Protein AF-A0A068WCK7-F1 (afdb_monomer_lite)

Foldseek 3Di:
DDDDDDDDDDDDDDDPPDPPDDPDPPPPPDPDDDQPPVNDPPPDPDPDDPVVPPPPPPPDDDPVVVVVVVVVVVVVVVVVVVVVVVVVVVVVVVVVVVVVVVVVVVVVVVVVVPDDDDPDPVVVVPDDPVVNVVDDDD

pLDDT: mean 79.54, std 18.98, range [32.78, 98.38]

InterPro domains:
  IPR026570 Coiled-coil domain-containing protein 86 [PTHR13557] (30-138)

Structure (mmCIF, N/CA/C/O backbone):
data_AF-A0A068WCK7-F1
#
_entry.id   AF-A0A068WCK7-F1
#
loop_
_atom_site.group_PDB
_atom_site.id
_atom_site.type_symbol
_atom_site.label_atom_id
_atom_site.label_alt_id
_atom_site.label_comp_id
_atom_site.label_asym_id
_atom_site.label_entity_id
_atom_site.label_seq_id
_atom_site.pdbx_PDB_ins_code
_atom_site.Cartn_x
_atom_site.Cartn_y
_atom_site.Cartn_z
_atom_site.occupancy
_atom_site.B_iso_or_equiv
_atom_site.auth_seq_id
_atom_site.auth_comp_id
_atom_site.auth_asym_id
_atom_site.auth_atom_id
_atom_site.pdbx_PDB_model_num
ATOM 1 N N . MET A 1 1 ? -4.087 57.251 -85.315 1.00 40.59 1 MET A N 1
ATOM 2 C CA . MET A 1 1 ? -3.166 57.309 -86.468 1.00 40.59 1 MET A CA 1
ATOM 3 C C . MET A 1 1 ? -3.094 55.928 -87.089 1.00 40.59 1 MET A C 1
ATOM 5 O O . MET A 1 1 ? -2.733 54.980 -86.407 1.00 40.59 1 MET A O 1
ATOM 9 N N . VAL A 1 2 ? -3.536 55.824 -88.339 1.00 37.53 2 VAL A N 1
ATOM 10 C CA . VAL A 1 2 ? -3.431 54.628 -89.180 1.00 37.53 2 VAL A CA 1
ATOM 11 C C . VAL A 1 2 ? -2.019 54.589 -89.755 1.00 37.53 2 VAL A C 1
ATOM 13 O O . VAL A 1 2 ? -1.592 55.590 -90.322 1.00 37.53 2 VAL A O 1
ATOM 16 N N . VAL A 1 3 ? -1.330 53.448 -89.674 1.00 37.06 3 VAL A N 1
ATOM 17 C CA . VAL A 1 3 ? -0.336 53.080 -90.691 1.00 37.06 3 VAL A CA 1
ATOM 18 C C . VAL A 1 3 ? -0.537 51.617 -91.064 1.00 37.06 3 VAL A C 1
ATOM 20 O O . VAL A 1 3 ? -0.542 50.721 -90.223 1.00 37.06 3 VAL A O 1
ATOM 23 N N . CYS A 1 4 ? -0.758 51.438 -92.361 1.00 32.78 4 CYS A N 1
ATOM 24 C CA . CYS A 1 4 ? -0.994 50.203 -93.081 1.00 32.78 4 CYS A CA 1
ATOM 25 C C . CYS A 1 4 ? 0.143 49.178 -92.990 1.00 32.78 4 CYS A C 1
ATOM 27 O O . CYS A 1 4 ? 1.320 49.502 -93.102 1.00 32.78 4 CYS A O 1
ATOM 29 N N . ALA A 1 5 ? -0.293 47.921 -92.908 1.00 42.34 5 ALA A N 1
ATOM 30 C CA . ALA A 1 5 ? 0.092 46.756 -93.705 1.00 42.34 5 ALA A CA 1
ATOM 31 C C . ALA A 1 5 ? 1.411 46.768 -94.508 1.00 42.34 5 ALA A C 1
ATOM 33 O O . ALA A 1 5 ? 1.607 47.569 -95.421 1.00 42.34 5 ALA A O 1
ATOM 34 N N . ARG A 1 6 ? 2.158 45.661 -94.376 1.00 35.75 6 ARG A N 1
ATOM 35 C CA . ARG A 1 6 ? 2.725 44.988 -95.549 1.00 35.75 6 ARG A CA 1
ATOM 36 C C . ARG A 1 6 ? 2.594 43.474 -95.431 1.00 35.75 6 ARG A C 1
ATOM 38 O O . ARG A 1 6 ? 3.235 42.824 -94.615 1.00 35.75 6 ARG A O 1
ATOM 45 N N . VAL A 1 7 ? 1.731 42.941 -96.287 1.00 46.72 7 VAL A N 1
ATOM 46 C CA . VAL A 1 7 ? 1.686 41.536 -96.674 1.00 46.72 7 VAL A CA 1
ATOM 47 C C . VAL A 1 7 ? 2.938 41.240 -97.495 1.00 46.72 7 VAL A C 1
ATOM 49 O O .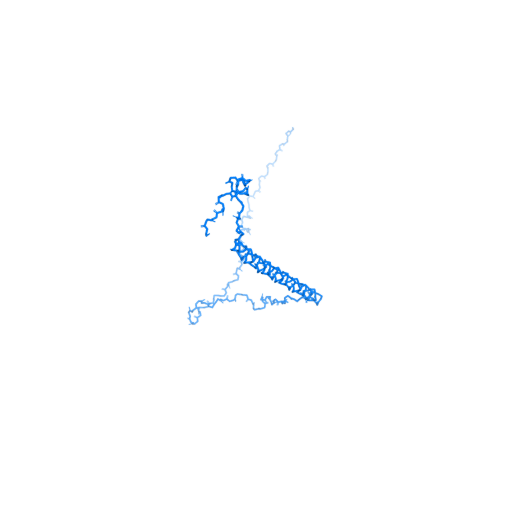 VAL A 1 7 ? 3.155 41.885 -98.518 1.00 46.72 7 VAL A O 1
ATOM 52 N N . SER A 1 8 ? 3.696 40.224 -97.095 1.00 40.00 8 SER A N 1
ATOM 53 C CA . SER A 1 8 ? 4.565 39.473 -98.001 1.00 40.00 8 SER A CA 1
ATOM 54 C C . SER A 1 8 ? 4.221 37.999 -97.855 1.00 40.00 8 SER A C 1
ATOM 56 O O . SER A 1 8 ? 4.624 37.326 -96.910 1.00 40.00 8 SER A O 1
ATOM 58 N N . ARG A 1 9 ? 3.404 37.520 -98.797 1.00 51.47 9 ARG A N 1
ATOM 59 C CA . ARG A 1 9 ? 3.233 36.097 -99.086 1.00 51.47 9 ARG A CA 1
ATOM 60 C C . ARG A 1 9 ? 4.554 35.593 -99.662 1.00 51.47 9 ARG A C 1
ATOM 62 O O . ARG A 1 9 ? 5.068 36.198 -100.598 1.00 51.47 9 ARG A O 1
ATOM 69 N N . GLY A 1 10 ? 5.074 34.496 -99.130 1.00 39.97 10 GLY A N 1
ATOM 70 C CA . GLY A 1 10 ? 6.318 33.916 -99.620 1.00 39.97 10 GLY A CA 1
ATOM 71 C C . GLY A 1 10 ? 6.541 32.502 -99.113 1.00 39.97 10 GLY A C 1
ATOM 72 O O . GLY A 1 10 ? 7.236 32.311 -98.129 1.00 39.97 10 GLY A O 1
ATOM 73 N N . LEU A 1 11 ? 5.973 31.553 -99.860 1.00 45.06 11 LEU A N 1
ATOM 74 C CA . LEU A 1 11 ? 6.477 30.194 -100.081 1.00 45.06 11 LEU A CA 1
ATOM 75 C C . LEU A 1 11 ? 6.329 29.176 -98.935 1.00 45.06 11 LEU A C 1
ATOM 77 O O . LEU A 1 11 ? 7.196 28.964 -98.094 1.00 45.06 11 LEU A O 1
ATOM 81 N N . LEU A 1 12 ? 5.219 28.439 -99.037 1.00 50.28 12 LEU A N 1
ATOM 82 C CA . LEU A 1 12 ? 5.148 27.005 -98.761 1.00 50.28 12 LEU A CA 1
ATOM 83 C C . LEU A 1 12 ? 6.405 26.297 -99.289 1.00 50.28 12 LEU A C 1
ATOM 85 O O . LEU A 1 12 ? 6.701 26.366 -100.480 1.00 50.28 12 LEU A O 1
ATOM 89 N N . GLY A 1 13 ? 7.108 25.579 -98.419 1.00 42.66 13 GLY A N 1
ATOM 90 C CA . GLY A 1 13 ? 8.237 24.760 -98.835 1.00 42.66 13 GLY A CA 1
ATOM 91 C C . GLY A 1 13 ? 8.859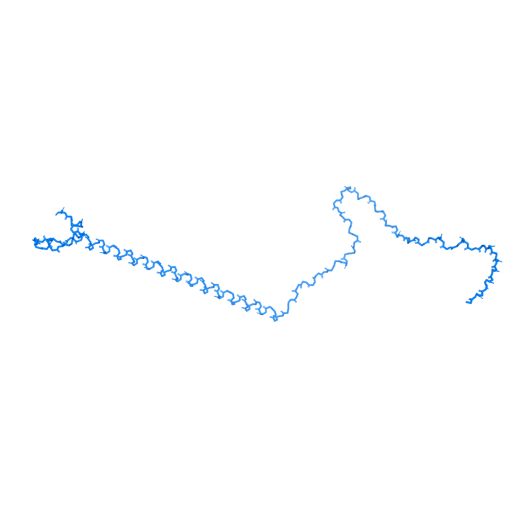 23.999 -97.677 1.00 42.66 13 GLY A C 1
ATOM 92 O O . GLY A 1 13 ? 9.746 24.507 -97.008 1.00 42.66 13 GLY A O 1
ATOM 93 N N . PHE A 1 14 ? 8.401 22.761 -97.485 1.00 45.41 14 PHE A N 1
ATOM 94 C CA . PHE A 1 14 ? 9.198 21.666 -96.927 1.00 45.41 14 PHE A CA 1
ATOM 95 C C . PHE A 1 14 ? 9.870 21.905 -95.566 1.00 45.41 14 PHE A C 1
ATOM 97 O O . PHE A 1 14 ? 11.071 22.140 -95.501 1.00 45.41 14 PHE A O 1
ATOM 104 N N . ARG A 1 15 ? 9.130 21.717 -94.462 1.00 44.56 15 ARG A N 1
ATOM 105 C CA . ARG A 1 15 ? 9.704 21.206 -93.190 1.00 44.56 15 ARG A CA 1
ATOM 106 C C . ARG A 1 15 ? 8.658 20.734 -92.169 1.00 44.56 15 ARG A C 1
ATOM 108 O O . ARG A 1 15 ? 8.854 20.844 -90.968 1.00 44.56 15 ARG A O 1
ATOM 115 N N . VAL A 1 16 ? 7.550 20.158 -92.645 1.00 49.03 16 VAL A N 1
ATOM 116 C CA . VAL A 1 16 ? 6.500 19.557 -91.787 1.00 49.03 16 VAL A CA 1
ATOM 117 C C . VAL A 1 16 ? 6.765 18.064 -91.504 1.00 49.03 16 VAL A C 1
ATOM 119 O O . VAL A 1 16 ? 5.947 17.376 -90.912 1.00 49.03 16 VAL A O 1
ATOM 122 N N . ILE A 1 17 ? 7.936 17.530 -91.864 1.00 50.59 17 ILE A N 1
ATOM 123 C CA . ILE A 1 17 ? 8.265 16.112 -91.654 1.00 50.59 17 ILE A CA 1
ATOM 124 C C . ILE A 1 17 ? 9.678 16.000 -91.075 1.00 50.59 17 ILE A C 1
ATOM 126 O O . ILE A 1 17 ? 10.607 15.672 -91.800 1.00 50.59 17 ILE A O 1
ATOM 130 N N . SER A 1 18 ? 9.879 16.313 -89.789 1.00 45.19 18 SER A N 1
ATOM 131 C CA . SER A 1 18 ? 11.051 15.763 -89.069 1.00 45.19 18 SER A CA 1
ATOM 132 C C . SER A 1 18 ? 11.018 15.822 -87.536 1.00 45.19 18 SER A C 1
ATOM 134 O O . SER A 1 18 ? 11.986 15.382 -86.926 1.00 45.19 18 SER A O 1
ATOM 136 N N . LEU A 1 19 ? 9.981 16.360 -86.882 1.00 47.31 19 LEU A N 1
ATOM 137 C CA . LEU A 1 19 ? 9.998 16.541 -85.415 1.00 47.31 19 LEU A CA 1
ATOM 138 C C . LEU A 1 19 ? 8.799 15.932 -84.677 1.00 47.31 19 LEU A C 1
ATOM 140 O O . LEU A 1 19 ? 8.518 16.285 -83.538 1.00 47.31 19 LEU A O 1
ATOM 144 N N . ILE A 1 20 ? 8.122 14.967 -85.300 1.00 55.91 20 ILE A N 1
ATOM 145 C CA . ILE A 1 20 ? 7.184 14.075 -84.609 1.00 55.91 20 ILE A CA 1
ATOM 146 C C . ILE A 1 20 ? 7.593 12.641 -84.928 1.00 55.91 20 ILE A C 1
ATOM 148 O O . ILE A 1 20 ? 6.917 11.954 -85.681 1.00 55.91 20 ILE A O 1
ATOM 152 N N . MET A 1 21 ? 8.732 12.192 -84.399 1.00 46.16 21 MET A N 1
ATOM 153 C CA . MET A 1 21 ? 9.005 10.764 -84.250 1.00 46.16 21 MET A CA 1
ATOM 154 C C . MET A 1 21 ? 9.806 10.520 -82.969 1.00 46.16 21 MET A C 1
ATOM 156 O O . MET A 1 21 ? 11.002 10.768 -82.909 1.00 46.16 21 MET A O 1
ATOM 160 N N . ASN A 1 22 ? 9.100 9.962 -81.986 1.00 59.28 22 ASN A N 1
ATOM 161 C CA . ASN A 1 22 ? 9.562 8.855 -81.153 1.00 59.28 22 ASN A CA 1
ATOM 162 C C . ASN A 1 22 ? 10.830 9.052 -80.311 1.00 59.28 22 ASN A C 1
ATOM 164 O O . ASN A 1 22 ? 11.887 8.524 -80.640 1.00 59.28 22 ASN A O 1
ATOM 168 N N . GLU A 1 23 ? 10.658 9.578 -79.100 1.00 55.03 23 GLU A N 1
ATOM 169 C CA . GLU A 1 23 ? 11.425 9.084 -77.951 1.00 55.03 23 GLU A CA 1
ATOM 170 C C . GLU A 1 23 ? 10.546 8.123 -77.145 1.00 55.03 23 GLU A C 1
ATOM 172 O O . GLU A 1 23 ? 9.973 8.451 -76.109 1.00 55.03 23 GLU A O 1
ATOM 177 N N . PHE A 1 24 ? 10.414 6.898 -77.657 1.00 57.84 24 PHE A N 1
ATOM 178 C CA . PHE A 1 24 ? 10.012 5.769 -76.826 1.00 57.84 24 PHE A CA 1
ATOM 179 C C . PHE A 1 24 ? 11.209 5.412 -75.933 1.00 57.84 24 PHE A C 1
ATOM 181 O O . PHE A 1 24 ? 12.245 5.009 -76.470 1.00 57.84 24 PHE A O 1
ATOM 188 N N . PRO A 1 25 ? 11.119 5.497 -74.590 1.00 57.16 25 PRO A N 1
ATOM 189 C CA . PRO A 1 25 ? 12.141 4.893 -73.757 1.00 57.16 25 PRO A CA 1
ATOM 190 C C . PRO A 1 25 ? 12.079 3.390 -74.016 1.00 57.16 25 PRO A C 1
ATOM 192 O O . PRO A 1 25 ? 11.061 2.747 -73.756 1.00 57.16 25 PRO A O 1
ATOM 195 N N . MET A 1 26 ? 13.158 2.819 -74.550 1.00 54.47 26 MET A N 1
ATOM 196 C CA . MET A 1 26 ? 13.303 1.373 -74.645 1.00 54.47 26 MET A CA 1
ATOM 197 C C . MET A 1 26 ? 13.253 0.805 -73.225 1.00 54.47 26 MET A C 1
ATOM 199 O O . MET A 1 26 ? 14.256 0.761 -72.510 1.00 54.47 26 MET A O 1
ATOM 203 N N . THR A 1 27 ? 12.068 0.390 -72.777 1.00 60.53 27 THR A N 1
ATOM 204 C CA . THR A 1 27 ? 11.922 -0.334 -71.522 1.00 60.53 27 THR A CA 1
ATOM 205 C C . THR A 1 27 ? 12.716 -1.616 -71.677 1.00 60.53 27 THR A C 1
ATOM 207 O O . THR A 1 27 ? 12.368 -2.473 -72.490 1.00 60.53 27 THR A O 1
ATOM 210 N N . LYS A 1 28 ? 13.813 -1.727 -70.927 1.00 61.22 28 LYS A N 1
ATOM 211 C CA . LYS A 1 28 ? 14.654 -2.920 -70.877 1.00 61.22 28 LYS A CA 1
ATOM 212 C C . LYS A 1 28 ? 13.742 -4.130 -70.669 1.00 61.22 28 LYS A C 1
ATOM 214 O O . LYS A 1 28 ? 13.110 -4.238 -69.619 1.00 61.22 28 LYS A O 1
ATOM 219 N N . THR A 1 29 ? 13.635 -4.999 -71.674 1.00 62.75 29 THR A N 1
ATOM 220 C CA . THR A 1 29 ? 12.782 -6.191 -71.635 1.00 62.75 29 THR A CA 1
ATOM 221 C C . THR A 1 29 ? 13.116 -6.984 -70.379 1.00 62.75 29 THR A C 1
ATOM 223 O O . THR A 1 29 ? 14.231 -7.495 -70.236 1.00 62.75 29 THR A O 1
ATOM 226 N N . ALA A 1 30 ? 12.182 -7.041 -69.427 1.00 64.88 30 ALA A N 1
ATOM 227 C CA . ALA A 1 30 ? 12.346 -7.859 -68.238 1.00 64.88 30 ALA A CA 1
ATOM 228 C C . ALA A 1 30 ? 12.530 -9.304 -68.706 1.00 64.88 30 ALA A C 1
ATOM 230 O O . ALA A 1 30 ? 11.654 -9.842 -69.377 1.00 64.88 30 ALA A O 1
ATOM 231 N N . ALA A 1 31 ? 13.679 -9.910 -68.397 1.00 70.31 31 ALA A N 1
ATOM 232 C CA . ALA A 1 31 ? 13.964 -11.285 -68.786 1.00 70.31 31 ALA A CA 1
ATOM 233 C C . ALA A 1 31 ? 12.799 -12.193 -68.353 1.00 70.31 31 ALA A C 1
ATOM 235 O O . ALA A 1 31 ? 12.539 -12.343 -67.153 1.00 70.31 31 ALA A O 1
ATOM 236 N N . ILE A 1 32 ? 12.077 -12.751 -69.329 1.00 70.06 32 ILE A N 1
ATOM 237 C CA . ILE A 1 32 ? 10.937 -13.638 -69.098 1.00 70.06 32 ILE A CA 1
ATOM 238 C C . ILE A 1 32 ? 11.501 -14.911 -68.472 1.00 70.06 32 ILE A C 1
ATOM 240 O O . ILE A 1 32 ? 12.187 -15.697 -69.121 1.00 70.06 32 ILE A O 1
ATOM 244 N N . ARG A 1 33 ? 11.274 -15.088 -67.171 1.00 67.81 33 ARG A N 1
ATOM 245 C CA . ARG A 1 33 ? 11.685 -16.303 -66.465 1.00 67.81 33 ARG A CA 1
ATOM 246 C C . ARG A 1 33 ? 10.703 -17.424 -66.797 1.00 67.81 33 ARG A C 1
ATOM 248 O O . ARG A 1 33 ? 9.494 -17.207 -66.781 1.00 67.81 33 ARG A O 1
ATOM 255 N N . GLY A 1 34 ? 11.224 -18.619 -67.066 1.00 74.00 34 GLY A N 1
ATOM 256 C CA . GLY A 1 34 ? 10.404 -19.814 -67.264 1.00 74.00 34 GLY A CA 1
ATOM 257 C C . GLY A 1 34 ? 9.633 -20.218 -66.003 1.00 74.00 34 GLY A C 1
ATOM 258 O O . GLY A 1 34 ? 9.953 -19.797 -64.886 1.00 74.00 34 GLY A O 1
ATOM 259 N N . LYS A 1 35 ? 8.614 -21.067 -66.179 1.00 72.38 35 LYS A N 1
ATOM 260 C CA . LYS A 1 35 ? 7.870 -21.663 -65.061 1.00 72.38 35 LYS A CA 1
ATOM 261 C C . LYS A 1 35 ? 8.833 -22.496 -64.192 1.00 72.38 35 LYS A C 1
ATOM 263 O O . LYS A 1 35 ? 9.665 -23.219 -64.741 1.00 72.38 35 LYS A O 1
ATOM 268 N N . PRO A 1 36 ? 8.750 -22.427 -62.850 1.00 75.25 36 PRO A N 1
ATOM 269 C CA . PRO A 1 36 ? 9.572 -23.269 -61.989 1.00 75.25 36 PRO A CA 1
ATOM 270 C C . PRO A 1 36 ? 9.248 -24.746 -62.236 1.00 75.25 36 PRO A C 1
ATOM 272 O O . PRO A 1 36 ? 8.081 -25.102 -62.389 1.00 75.25 36 PRO A O 1
ATOM 275 N N . LYS A 1 37 ? 10.270 -25.612 -62.211 1.00 70.06 37 LYS A N 1
ATOM 276 C CA . LYS A 1 37 ? 10.149 -27.058 -62.492 1.00 70.06 37 LYS A CA 1
ATOM 277 C C . LYS A 1 37 ? 9.061 -27.759 -61.664 1.00 70.06 37 LYS A C 1
ATOM 279 O O . LYS A 1 37 ? 8.451 -28.705 -62.136 1.00 70.06 37 LYS A O 1
ATOM 284 N N . SER A 1 38 ? 8.805 -27.285 -60.443 1.00 72.62 38 SER A N 1
ATOM 285 C CA . SER A 1 38 ? 7.793 -27.836 -59.533 1.00 72.62 38 SER A CA 1
ATOM 286 C C . SER A 1 38 ? 6.389 -27.236 -59.686 1.00 72.62 38 SER A C 1
ATOM 288 O O . SER A 1 38 ? 5.500 -27.600 -58.923 1.00 72.62 38 SER A O 1
ATOM 290 N N . GLY A 1 39 ? 6.187 -26.261 -60.581 1.00 71.69 39 GLY A N 1
ATOM 291 C CA . GLY A 1 39 ? 4.899 -25.590 -60.819 1.00 71.69 39 GLY A CA 1
ATOM 292 C C . GLY A 1 39 ? 4.342 -24.769 -59.645 1.00 71.69 39 GLY A C 1
ATOM 293 O O . GLY A 1 39 ? 3.331 -24.088 -59.795 1.00 71.69 39 GLY A O 1
ATOM 294 N N . ARG A 1 40 ? 4.980 -24.795 -58.467 1.00 69.69 40 ARG A N 1
ATOM 295 C CA . ARG A 1 40 ? 4.432 -24.210 -57.238 1.00 69.69 40 ARG A CA 1
ATOM 296 C C . ARG A 1 40 ? 4.744 -22.710 -57.146 1.00 69.69 40 ARG A C 1
ATOM 298 O O . ARG A 1 40 ? 5.898 -22.319 -56.982 1.00 69.69 40 ARG A O 1
ATOM 305 N N . VAL A 1 41 ? 3.696 -21.886 -57.181 1.00 68.06 41 VAL A N 1
ATOM 306 C CA . VAL A 1 41 ? 3.737 -20.406 -57.279 1.00 68.06 41 VAL A CA 1
ATOM 307 C C . VAL A 1 41 ? 4.261 -19.700 -56.013 1.00 68.06 41 VAL A C 1
ATOM 309 O O . VAL A 1 41 ? 4.709 -18.561 -56.072 1.00 68.06 41 VAL A O 1
ATOM 312 N N . TRP A 1 42 ? 4.265 -20.375 -54.861 1.00 68.88 42 TRP A N 1
ATOM 313 C CA . TRP A 1 42 ? 4.565 -19.780 -53.546 1.00 68.88 42 TRP A CA 1
ATOM 314 C C . TRP A 1 42 ? 5.994 -19.241 -53.332 1.00 68.88 42 TRP A C 1
ATOM 316 O O . TRP A 1 42 ? 6.226 -18.506 -52.375 1.00 68.88 42 TRP A O 1
ATOM 326 N N . LYS A 1 43 ? 6.968 -19.568 -54.192 1.00 67.94 43 LYS A N 1
ATOM 327 C CA . LYS A 1 43 ? 8.309 -18.963 -54.122 1.00 67.94 43 LYS A CA 1
ATOM 328 C C . LYS A 1 43 ? 8.304 -17.660 -54.917 1.00 67.94 43 LYS A C 1
ATOM 330 O O . LYS A 1 43 ? 8.528 -17.665 -56.126 1.00 67.94 43 LYS A O 1
ATOM 335 N N . THR A 1 44 ? 8.040 -16.540 -54.247 1.00 72.69 44 THR A N 1
ATOM 336 C CA . THR A 1 44 ? 8.066 -15.225 -54.894 1.00 72.69 44 THR A CA 1
ATOM 337 C C . THR A 1 44 ? 9.475 -14.904 -55.387 1.00 72.69 44 THR A C 1
ATOM 339 O O . THR A 1 44 ? 10.475 -15.062 -54.682 1.00 72.69 44 THR A O 1
ATOM 342 N N . VAL A 1 45 ? 9.578 -14.465 -56.643 1.00 76.50 45 VAL A N 1
ATOM 343 C CA . VAL A 1 45 ? 10.861 -14.047 -57.205 1.00 76.50 45 VAL A CA 1
ATOM 344 C C . VAL A 1 45 ? 11.293 -12.762 -56.516 1.00 76.50 45 VAL A C 1
ATOM 346 O O . VAL A 1 45 ? 10.702 -11.697 -56.704 1.00 76.50 45 VAL A O 1
ATOM 349 N N . ARG A 1 46 ? 12.371 -12.853 -55.743 1.00 75.88 46 ARG A N 1
ATOM 350 C CA . ARG A 1 46 ? 13.005 -11.691 -55.140 1.00 75.88 46 ARG A CA 1
ATOM 351 C C . ARG A 1 46 ? 13.621 -10.817 -56.241 1.00 75.88 46 ARG A C 1
ATOM 353 O O . ARG A 1 46 ? 14.649 -11.165 -56.814 1.00 75.88 46 ARG A O 1
ATOM 360 N N . LYS A 1 47 ? 12.973 -9.689 -56.546 1.00 80.38 47 LYS A N 1
ATOM 361 C CA . LYS A 1 47 ? 13.419 -8.723 -57.572 1.00 80.38 47 LYS A CA 1
ATOM 362 C C . LYS A 1 47 ? 14.610 -7.872 -57.119 1.00 80.38 47 LYS A C 1
ATOM 364 O O . LYS A 1 47 ? 15.369 -7.385 -57.947 1.00 80.38 47 LYS A O 1
ATOM 369 N N . GLN A 1 48 ? 14.769 -7.705 -55.807 1.00 83.12 48 GLN A N 1
ATOM 370 C CA . GLN A 1 48 ? 15.808 -6.875 -55.204 1.00 83.12 48 GLN A CA 1
ATOM 371 C C . GLN A 1 48 ? 17.023 -7.705 -54.773 1.00 83.12 48 GLN A C 1
ATOM 373 O O . GLN A 1 48 ? 16.882 -8.835 -54.293 1.00 83.12 48 GLN A O 1
ATOM 378 N N . ARG A 1 49 ? 18.226 -7.130 -54.893 1.00 84.88 49 ARG A N 1
ATOM 379 C CA . ARG A 1 49 ? 19.475 -7.776 -54.450 1.00 84.88 49 ARG A CA 1
ATOM 380 C C . ARG A 1 49 ? 19.426 -8.082 -52.946 1.00 84.88 49 ARG A C 1
ATOM 382 O O . ARG A 1 49 ? 18.744 -7.409 -52.181 1.00 84.88 49 ARG A O 1
ATOM 389 N N . TYR A 1 50 ? 20.132 -9.114 -52.490 1.00 79.56 50 TYR A N 1
ATOM 390 C CA . TYR A 1 50 ? 20.200 -9.422 -51.053 1.00 79.56 50 TYR A CA 1
ATOM 391 C C . TYR A 1 50 ? 20.857 -8.283 -50.249 1.00 79.56 50 TYR A C 1
ATOM 393 O O . TYR A 1 50 ? 20.445 -7.991 -49.133 1.00 79.56 50 TYR A O 1
ATOM 401 N N . SER A 1 51 ? 21.795 -7.557 -50.863 1.00 77.69 51 SER A N 1
ATOM 402 C CA . SER A 1 51 ? 22.429 -6.362 -50.294 1.00 77.69 51 SER A CA 1
ATOM 403 C C . SER A 1 51 ? 21.496 -5.159 -50.119 1.00 77.69 51 SER A C 1
ATOM 405 O O . SER A 1 51 ? 21.833 -4.248 -49.374 1.00 77.69 51 SER A O 1
ATOM 407 N N . SER A 1 52 ? 20.324 -5.141 -50.766 1.00 81.06 52 SER A N 1
ATOM 408 C CA . SER A 1 52 ? 19.336 -4.074 -50.564 1.00 81.06 52 SER A CA 1
ATOM 409 C C . SER A 1 52 ? 18.547 -4.243 -49.262 1.00 81.06 52 SER A C 1
ATOM 411 O O . SER A 1 52 ? 17.780 -3.357 -48.896 1.00 81.06 52 SER A O 1
ATOM 413 N N . ILE A 1 53 ? 18.682 -5.386 -48.576 1.00 82.38 53 ILE A N 1
ATOM 414 C CA . ILE A 1 53 ? 18.184 -5.522 -47.208 1.00 82.38 53 ILE A CA 1
ATOM 415 C C . ILE A 1 53 ? 19.124 -4.701 -46.347 1.00 82.38 53 ILE A C 1
ATOM 417 O O . ILE A 1 53 ? 20.241 -5.128 -46.048 1.00 82.38 53 ILE A O 1
ATOM 421 N N . ARG A 1 54 ? 18.670 -3.515 -45.950 1.00 76.00 54 ARG A N 1
ATOM 422 C CA . ARG A 1 54 ? 19.328 -2.767 -44.890 1.00 76.00 54 ARG A CA 1
ATOM 423 C C . ARG A 1 54 ? 19.320 -3.653 -43.648 1.00 76.00 54 ARG A C 1
ATOM 425 O O . ARG A 1 54 ? 18.264 -3.918 -43.082 1.00 76.00 54 ARG A O 1
ATOM 432 N N . LYS A 1 55 ? 20.492 -4.160 -43.267 1.00 76.88 55 LYS A N 1
ATOM 433 C CA . LYS A 1 55 ? 20.673 -4.824 -41.977 1.00 76.88 55 LYS A CA 1
ATOM 434 C C . LYS A 1 55 ? 20.491 -3.734 -40.934 1.00 76.88 55 LYS A C 1
ATOM 436 O O . LYS A 1 55 ? 21.264 -2.777 -40.928 1.00 76.88 55 LYS A O 1
ATOM 441 N N . ASP A 1 56 ? 19.438 -3.831 -40.135 1.00 76.44 56 ASP A N 1
ATOM 442 C CA . ASP A 1 56 ? 19.261 -2.892 -39.041 1.00 76.44 56 ASP A CA 1
ATOM 443 C C . ASP A 1 56 ? 20.443 -3.062 -38.083 1.00 76.44 56 ASP A C 1
ATOM 445 O O . ASP A 1 56 ? 20.711 -4.156 -37.576 1.00 76.44 56 ASP A O 1
ATOM 449 N N . THR A 1 57 ? 21.208 -1.994 -37.884 1.00 68.62 57 THR A N 1
ATOM 450 C CA . THR A 1 57 ? 22.178 -1.934 -36.798 1.00 68.62 57 THR A CA 1
ATOM 451 C C . THR A 1 57 ? 21.343 -1.729 -35.544 1.00 68.62 57 THR A C 1
ATOM 453 O O . THR A 1 57 ? 21.103 -0.585 -35.168 1.00 68.62 57 THR A O 1
ATOM 456 N N . GLY A 1 58 ? 20.814 -2.826 -34.984 1.00 75.31 58 GLY A N 1
ATOM 457 C CA . GLY A 1 58 ? 19.783 -2.793 -33.942 1.00 75.31 58 GLY A CA 1
ATOM 458 C C . GLY A 1 58 ? 20.074 -1.762 -32.853 1.00 75.31 58 GLY A C 1
ATOM 459 O O . GLY A 1 58 ? 21.240 -1.501 -32.576 1.00 75.31 58 GLY A O 1
ATOM 460 N N . LEU A 1 59 ? 19.031 -1.164 -32.265 1.00 76.56 59 LEU A N 1
ATOM 461 C CA . LEU A 1 59 ? 19.106 0.052 -31.441 1.00 76.56 59 LEU A CA 1
ATOM 462 C C . LEU A 1 59 ? 20.271 0.044 -30.428 1.00 76.56 59 LEU A C 1
ATOM 464 O O . LEU A 1 59 ? 20.141 -0.407 -29.287 1.00 76.56 59 LEU A O 1
ATOM 468 N N . ARG A 1 60 ? 21.428 0.580 -30.836 1.00 78.25 60 ARG A N 1
ATOM 469 C CA . ARG A 1 60 ? 22.611 0.697 -29.979 1.00 78.25 60 ARG A CA 1
ATOM 470 C C . ARG A 1 60 ? 22.399 1.893 -29.063 1.00 78.25 60 ARG A C 1
ATOM 472 O O . ARG A 1 60 ? 22.638 3.032 -29.450 1.00 78.25 60 ARG A O 1
ATOM 479 N N . THR A 1 61 ? 21.925 1.645 -27.847 1.00 85.75 61 THR A N 1
ATOM 480 C CA . THR A 1 61 ? 21.864 2.691 -26.823 1.00 85.75 61 THR A CA 1
ATOM 481 C C . THR A 1 61 ? 23.253 2.959 -26.247 1.00 85.75 61 THR A C 1
ATOM 483 O O . THR A 1 61 ? 24.061 2.038 -26.074 1.00 85.75 61 THR A O 1
ATOM 486 N N . THR A 1 62 ? 23.533 4.228 -25.942 1.00 91.88 62 THR A N 1
ATOM 487 C CA . THR A 1 62 ? 24.742 4.634 -25.216 1.00 91.88 62 THR A CA 1
ATOM 488 C C . THR A 1 62 ? 24.722 4.074 -23.793 1.00 91.88 62 THR A C 1
ATOM 490 O O . THR A 1 62 ? 23.661 3.748 -23.254 1.00 91.88 62 THR A O 1
ATOM 493 N N . TRP A 1 63 ? 25.898 3.935 -23.177 1.00 93.81 63 TRP A N 1
ATOM 494 C CA . TRP A 1 63 ? 26.022 3.431 -21.805 1.00 93.81 63 TRP A CA 1
ATOM 495 C C . TRP A 1 63 ? 25.209 4.262 -20.804 1.00 93.81 63 TRP A C 1
ATOM 497 O O . TRP A 1 63 ? 24.461 3.704 -20.008 1.00 93.81 63 TRP A O 1
ATOM 507 N N . GLU A 1 64 ? 25.266 5.586 -20.922 1.00 94.94 64 GLU A N 1
ATOM 508 C CA . GLU A 1 64 ? 24.501 6.530 -20.099 1.00 94.94 64 GLU A CA 1
ATOM 509 C C . GLU A 1 64 ? 22.997 6.240 -20.136 1.00 94.94 64 GLU A C 1
ATOM 511 O O . GLU A 1 64 ? 22.362 6.101 -19.094 1.00 94.94 64 GLU A O 1
ATOM 516 N N . LYS A 1 65 ? 22.429 6.021 -21.332 1.00 94.75 65 LYS A N 1
ATOM 517 C CA . LYS A 1 65 ? 21.012 5.655 -21.482 1.00 94.75 65 LYS A CA 1
ATOM 518 C C . LYS A 1 65 ? 20.681 4.335 -20.785 1.00 94.75 65 LYS A C 1
ATOM 520 O O . LYS A 1 65 ? 19.592 4.188 -20.240 1.00 94.75 65 LYS A O 1
ATOM 525 N N . LYS A 1 66 ? 21.602 3.366 -20.780 1.00 94.94 66 LYS A N 1
ATOM 526 C CA . LYS A 1 66 ? 21.408 2.096 -20.060 1.00 94.94 66 LYS A CA 1
ATOM 527 C C . LYS A 1 66 ? 21.422 2.300 -18.546 1.00 94.94 66 LYS A C 1
ATOM 529 O O . LYS A 1 66 ? 20.639 1.648 -17.859 1.00 94.94 66 LYS A O 1
ATOM 534 N N . MET A 1 67 ? 22.277 3.188 -18.042 1.00 97.50 67 MET A N 1
ATOM 535 C CA . MET A 1 67 ? 22.348 3.514 -16.616 1.00 97.50 67 MET A CA 1
ATOM 536 C C . MET A 1 67 ? 21.087 4.236 -16.142 1.00 97.50 67 MET A C 1
ATOM 538 O O . MET A 1 67 ? 20.476 3.782 -15.177 1.00 97.50 67 MET A O 1
ATOM 542 N N . LEU A 1 68 ? 20.613 5.235 -16.892 1.00 97.31 68 LEU A N 1
ATOM 543 C CA . LEU A 1 68 ? 19.351 5.927 -16.604 1.00 97.31 68 LEU A CA 1
ATOM 544 C C . LEU A 1 68 ? 18.168 4.950 -16.550 1.00 97.31 68 LEU A C 1
ATOM 546 O O . LEU A 1 68 ? 17.434 4.909 -15.567 1.00 97.31 68 LEU A O 1
ATOM 550 N N . LEU A 1 69 ? 18.036 4.062 -17.541 1.00 96.56 69 LEU A N 1
ATOM 551 C CA . LEU A 1 69 ? 16.978 3.042 -17.546 1.00 96.56 69 LEU A CA 1
ATOM 552 C C . LEU A 1 69 ? 17.069 2.071 -16.358 1.00 96.56 69 LEU A C 1
ATOM 554 O O . LEU A 1 69 ? 16.050 1.540 -15.902 1.00 96.56 69 LEU A O 1
ATOM 558 N N . LYS A 1 70 ? 18.282 1.801 -15.865 1.00 97.25 70 LYS A N 1
ATOM 559 C CA . LYS A 1 70 ? 18.513 0.949 -14.694 1.00 97.25 70 LYS A CA 1
ATOM 560 C C . LYS A 1 70 ? 18.072 1.650 -13.412 1.00 97.25 70 LYS A C 1
ATOM 562 O O . LYS A 1 70 ? 17.424 1.019 -12.578 1.00 97.25 70 LYS A O 1
ATOM 567 N N . GLU A 1 71 ? 18.389 2.932 -13.278 1.00 98.00 71 GLU A N 1
ATOM 568 C CA . GLU A 1 71 ? 17.972 3.771 -12.154 1.00 98.00 71 GLU A CA 1
ATOM 569 C C . GLU A 1 71 ? 16.456 3.957 -12.128 1.00 98.00 71 GLU A C 1
ATOM 571 O O . GLU A 1 71 ? 15.833 3.667 -11.107 1.00 98.00 71 GLU A O 1
ATOM 576 N N . GLU A 1 72 ? 15.839 4.292 -13.262 1.00 97.75 72 GLU A N 1
ATOM 577 C CA . GLU A 1 72 ? 14.380 4.370 -13.389 1.00 97.75 72 GLU A CA 1
ATOM 578 C C . GLU A 1 72 ? 13.706 3.049 -13.015 1.00 97.75 72 GLU A C 1
ATOM 580 O O . GLU A 1 72 ? 12.695 3.022 -12.315 1.00 97.75 72 GLU A O 1
ATOM 585 N N . ARG A 1 73 ? 14.259 1.917 -13.472 1.00 97.94 73 ARG A N 1
ATOM 586 C CA . ARG A 1 73 ? 13.739 0.597 -13.103 1.00 97.94 73 ARG A CA 1
ATOM 587 C C . ARG A 1 73 ? 13.828 0.382 -11.596 1.00 97.94 73 ARG A C 1
ATOM 589 O O . ARG A 1 73 ? 12.859 -0.094 -11.013 1.00 97.94 73 ARG A O 1
ATOM 596 N N . LYS A 1 74 ? 14.954 0.735 -10.972 1.00 98.38 74 LYS A N 1
ATOM 597 C CA . LYS A 1 74 ? 15.140 0.614 -9.522 1.00 98.38 74 LYS A CA 1
ATOM 598 C C . LYS A 1 74 ? 14.116 1.462 -8.765 1.00 98.38 74 LYS A C 1
ATOM 600 O O . LYS A 1 74 ? 13.476 0.940 -7.859 1.00 98.38 74 LYS A O 1
ATOM 605 N N . GLN A 1 75 ? 13.922 2.718 -9.167 1.00 98.00 75 GLN A N 1
ATOM 606 C CA . GLN A 1 75 ? 12.929 3.614 -8.567 1.00 98.00 75 GLN A CA 1
ATOM 607 C C . GLN A 1 75 ? 11.510 3.049 -8.703 1.00 98.00 75 GLN A C 1
ATOM 609 O O . GLN A 1 75 ? 10.821 2.894 -7.699 1.00 98.00 75 GLN A O 1
ATOM 614 N N . ARG A 1 76 ? 11.114 2.604 -9.905 1.00 98.00 76 ARG A N 1
ATOM 615 C CA . ARG A 1 76 ? 9.798 1.976 -10.127 1.00 98.00 76 ARG A CA 1
ATOM 616 C C . ARG A 1 76 ? 9.563 0.757 -9.233 1.00 98.00 76 ARG A C 1
ATOM 618 O O . ARG A 1 76 ? 8.472 0.609 -8.690 1.00 98.00 76 ARG A O 1
ATOM 625 N N . CYS A 1 77 ? 10.567 -0.105 -9.066 1.00 98.25 77 CYS A N 1
ATOM 626 C CA . CYS A 1 77 ? 10.456 -1.273 -8.190 1.00 98.25 77 CYS A CA 1
ATOM 627 C C . CYS A 1 77 ? 10.295 -0.882 -6.713 1.00 98.25 77 CYS A C 1
ATOM 629 O O . CYS A 1 77 ? 9.501 -1.504 -6.008 1.00 98.25 77 CYS A O 1
ATOM 631 N N . LEU A 1 78 ? 11.015 0.144 -6.247 1.00 98.31 78 LEU A N 1
ATOM 632 C CA . LEU A 1 78 ? 10.876 0.658 -4.881 1.00 98.31 78 LEU A CA 1
ATOM 633 C C . LEU A 1 78 ? 9.481 1.250 -4.650 1.00 98.31 78 LEU A C 1
ATOM 635 O O . LEU A 1 78 ? 8.835 0.935 -3.653 1.00 98.31 78 LEU A O 1
ATOM 639 N N . ASP A 1 79 ? 8.976 2.034 -5.600 1.00 98.06 79 ASP A N 1
ATOM 640 C CA . ASP A 1 79 ? 7.634 2.613 -5.519 1.00 98.06 79 ASP A CA 1
ATOM 641 C C . ASP A 1 79 ? 6.546 1.537 -5.476 1.00 98.06 79 ASP A C 1
ATOM 643 O O . ASP A 1 79 ? 5.576 1.640 -4.719 1.00 98.06 79 ASP A O 1
ATOM 647 N N . GLU A 1 80 ? 6.691 0.483 -6.280 1.00 98.12 80 GLU A N 1
ATOM 648 C CA . GLU A 1 80 ? 5.767 -0.645 -6.277 1.00 98.12 80 GLU A CA 1
ATOM 649 C C . GLU A 1 80 ? 5.793 -1.402 -4.942 1.00 98.12 80 GLU A C 1
ATOM 651 O O . GLU A 1 80 ? 4.727 -1.708 -4.393 1.00 98.12 80 GLU A O 1
ATOM 656 N N . ALA A 1 81 ? 6.984 -1.646 -4.385 1.00 98.12 81 ALA A N 1
ATOM 657 C CA . ALA A 1 81 ? 7.147 -2.268 -3.073 1.00 98.12 81 ALA A CA 1
ATOM 658 C C . ALA A 1 81 ? 6.476 -1.431 -1.972 1.00 98.12 81 ALA A C 1
ATOM 660 O O . ALA A 1 81 ? 5.614 -1.945 -1.254 1.00 98.12 81 ALA A O 1
ATOM 661 N N . ASN A 1 82 ? 6.748 -0.124 -1.930 1.00 98.06 82 ASN A N 1
ATOM 662 C CA . ASN A 1 82 ? 6.146 0.807 -0.971 1.00 98.06 82 ASN A CA 1
ATOM 663 C C . ASN A 1 82 ? 4.611 0.819 -1.073 1.00 98.06 82 ASN A C 1
ATOM 665 O O . ASN A 1 82 ? 3.901 0.753 -0.066 1.00 98.06 82 ASN A O 1
ATOM 669 N N . ARG A 1 83 ? 4.059 0.840 -2.295 1.00 98.06 83 ARG A N 1
ATOM 670 C CA . ARG A 1 83 ? 2.601 0.766 -2.513 1.00 98.06 83 ARG A CA 1
ATOM 671 C C . ARG A 1 83 ? 2.016 -0.559 -2.032 1.00 98.06 83 ARG A C 1
ATOM 673 O O . ARG A 1 83 ? 0.912 -0.578 -1.481 1.00 98.06 83 ARG A O 1
ATOM 680 N N . ARG A 1 84 ? 2.717 -1.673 -2.250 1.00 98.19 84 ARG A N 1
ATOM 681 C CA . ARG A 1 84 ? 2.286 -3.000 -1.793 1.00 98.19 84 ARG A CA 1
ATOM 682 C C . ARG A 1 84 ? 2.270 -3.079 -0.269 1.00 98.19 84 ARG A C 1
ATOM 684 O O . ARG A 1 84 ? 1.290 -3.572 0.291 1.00 98.19 84 ARG A O 1
ATOM 691 N N . GLU A 1 85 ? 3.299 -2.556 0.386 1.00 98.25 85 GLU A N 1
ATOM 692 C CA . GLU A 1 85 ? 3.386 -2.480 1.845 1.00 98.25 85 GLU A CA 1
ATOM 693 C C . GLU A 1 85 ? 2.280 -1.604 2.433 1.00 98.25 85 GLU A C 1
ATOM 695 O O . GLU A 1 85 ? 1.542 -2.064 3.304 1.00 98.25 85 GLU A O 1
ATOM 700 N N . ALA A 1 86 ? 2.061 -0.404 1.888 1.00 98.19 86 ALA A N 1
ATOM 701 C CA . ALA A 1 86 ? 0.988 0.487 2.328 1.00 98.19 86 ALA A CA 1
ATOM 702 C C . ALA A 1 86 ? -0.395 -0.187 2.247 1.00 98.19 86 ALA A C 1
ATOM 704 O O . ALA A 1 86 ? -1.182 -0.141 3.198 1.00 98.19 86 ALA A O 1
ATOM 705 N N . ARG A 1 87 ? -0.682 -0.896 1.144 1.00 98.38 87 ARG A N 1
ATOM 706 C CA . ARG A 1 87 ? -1.922 -1.679 0.983 1.00 98.38 87 ARG A CA 1
ATOM 707 C C . ARG A 1 87 ? -2.031 -2.803 2.016 1.00 98.38 87 ARG A C 1
ATOM 709 O O . ARG A 1 87 ? -3.113 -3.032 2.561 1.00 98.38 87 ARG A O 1
ATOM 716 N N . ALA A 1 88 ? -0.934 -3.506 2.293 1.00 98.19 88 ALA A N 1
ATOM 717 C CA . ALA A 1 88 ? -0.906 -4.576 3.285 1.00 98.19 88 ALA A CA 1
ATOM 718 C C . ALA A 1 88 ? -1.144 -4.039 4.706 1.00 98.19 88 ALA A C 1
ATOM 720 O O . ALA A 1 88 ? -1.960 -4.605 5.438 1.00 98.19 88 ALA A O 1
ATOM 721 N N . CYS A 1 89 ? -0.506 -2.926 5.072 1.00 98.31 89 CYS A N 1
ATOM 722 C CA . CYS A 1 89 ? -0.702 -2.242 6.350 1.00 98.31 89 CYS A CA 1
ATOM 723 C C . CYS A 1 89 ? -2.151 -1.771 6.522 1.00 98.31 89 CYS A C 1
ATOM 725 O O . CYS A 1 89 ? -2.774 -2.083 7.536 1.00 98.31 89 CYS A O 1
ATOM 727 N N . ALA A 1 90 ? -2.739 -1.136 5.503 1.00 98.25 90 ALA A N 1
ATOM 728 C CA . ALA A 1 90 ? -4.141 -0.716 5.533 1.00 98.25 90 ALA A CA 1
ATOM 729 C C . ALA A 1 90 ? -5.106 -1.905 5.710 1.00 98.25 90 ALA A C 1
ATOM 731 O O . ALA A 1 90 ? -6.051 -1.845 6.502 1.00 98.25 90 ALA A O 1
ATOM 732 N N . LYS A 1 91 ? -4.852 -3.027 5.022 1.00 98.25 91 LYS A N 1
ATOM 733 C CA . LYS A 1 91 ? -5.656 -4.252 5.162 1.00 98.25 91 LYS A CA 1
ATOM 734 C C . LYS A 1 91 ? -5.550 -4.847 6.569 1.00 98.25 91 LYS A C 1
ATOM 736 O O . LYS A 1 91 ? -6.572 -5.243 7.130 1.00 98.25 91 LYS A O 1
ATOM 741 N N . LYS A 1 92 ? -4.343 -4.895 7.144 1.00 98.12 92 LYS A N 1
ATOM 742 C CA . LYS A 1 92 ? -4.112 -5.355 8.524 1.00 98.12 92 LYS A CA 1
ATOM 743 C C . LYS A 1 92 ? -4.831 -4.457 9.533 1.00 98.12 92 LYS A C 1
ATOM 745 O O . LYS A 1 92 ? -5.579 -4.972 10.357 1.00 98.12 92 LYS A O 1
ATOM 750 N N . ALA A 1 93 ? -4.699 -3.136 9.410 1.00 98.19 93 ALA A N 1
ATOM 751 C CA . ALA A 1 93 ? -5.376 -2.176 10.282 1.00 98.19 93 ALA A CA 1
ATOM 752 C C . ALA A 1 93 ? -6.906 -2.332 10.235 1.00 98.19 93 ALA A C 1
ATOM 754 O O . ALA A 1 93 ? -7.559 -2.415 11.274 1.00 98.19 93 ALA A O 1
ATOM 755 N N . ARG A 1 94 ? -7.487 -2.477 9.035 1.00 98.25 94 ARG A N 1
ATOM 756 C CA . ARG A 1 94 ? -8.929 -2.729 8.874 1.00 98.25 94 ARG A CA 1
ATOM 757 C C . ARG A 1 94 ? -9.370 -4.036 9.535 1.00 98.25 94 ARG A C 1
ATOM 759 O O . ARG A 1 94 ? -10.456 -4.087 10.117 1.00 98.25 94 ARG A O 1
ATOM 766 N N . ARG A 1 95 ? -8.556 -5.090 9.432 1.00 98.12 95 ARG A N 1
ATOM 767 C CA . ARG A 1 95 ? -8.832 -6.385 10.064 1.00 98.12 95 ARG A CA 1
ATOM 768 C C . ARG A 1 95 ? -8.866 -6.253 11.585 1.00 98.12 95 ARG A C 1
ATOM 770 O O . ARG A 1 95 ? -9.884 -6.601 12.175 1.00 98.12 95 ARG A O 1
ATOM 777 N N . LEU A 1 96 ? -7.830 -5.653 12.170 1.00 98.19 96 LEU A N 1
ATOM 778 C CA . LEU A 1 96 ? -7.737 -5.411 13.612 1.00 98.19 96 LEU A CA 1
ATOM 779 C C . LEU A 1 96 ? -8.914 -4.569 14.120 1.00 98.19 96 LEU A C 1
ATOM 781 O O . LEU A 1 96 ? -9.585 -4.963 15.067 1.00 98.19 96 LEU A O 1
ATOM 785 N N . ALA A 1 97 ? -9.254 -3.477 13.428 1.00 98.25 97 ALA A N 1
ATOM 786 C CA . ALA A 1 97 ? -10.402 -2.641 13.788 1.00 98.25 97 ALA A CA 1
ATOM 787 C C . ALA A 1 97 ? -11.738 -3.407 13.725 1.00 98.25 97 ALA A C 1
ATOM 789 O O . ALA A 1 97 ? -12.653 -3.171 14.517 1.00 98.25 97 ALA A O 1
ATOM 790 N N . THR A 1 98 ? -11.870 -4.342 12.780 1.00 98.06 98 THR A N 1
ATOM 791 C CA . THR A 1 98 ? -13.065 -5.187 12.661 1.00 98.06 98 THR A CA 1
ATOM 792 C C . THR A 1 98 ? -13.135 -6.208 13.794 1.00 98.06 98 THR A C 1
ATOM 794 O O . THR A 1 98 ? -14.205 -6.406 14.366 1.00 98.06 98 THR A O 1
ATOM 797 N N . GLU A 1 99 ? -12.016 -6.848 14.128 1.00 98.12 99 GLU A N 1
ATOM 798 C CA . GLU A 1 99 ? -11.907 -7.806 15.235 1.00 98.12 99 GLU A CA 1
ATOM 799 C C . GLU A 1 99 ? -12.186 -7.129 16.582 1.00 98.12 99 GLU A C 1
ATOM 801 O O . GLU A 1 99 ? -12.976 -7.636 17.377 1.00 98.12 99 GLU A O 1
ATOM 806 N N . GLU A 1 100 ? -11.659 -5.926 16.796 1.00 97.81 100 GLU A N 1
ATOM 807 C CA . GLU A 1 100 ? -11.930 -5.122 17.986 1.00 97.81 100 GLU A CA 1
ATOM 808 C C . GLU A 1 100 ? -13.412 -4.723 18.083 1.00 97.81 100 GLU A C 1
ATOM 810 O O . GLU A 1 100 ? -14.036 -4.876 19.134 1.00 97.81 100 GLU A O 1
ATOM 815 N N . ARG A 1 101 ? -14.026 -4.284 16.973 1.00 97.69 101 ARG A N 1
ATOM 816 C CA . ARG A 1 101 ? -15.465 -3.977 16.931 1.00 97.69 101 ARG A CA 1
ATOM 817 C C . ARG A 1 101 ? -16.317 -5.209 17.239 1.00 97.69 101 ARG A C 1
ATOM 819 O O . ARG A 1 101 ? -17.314 -5.088 17.948 1.00 97.69 101 ARG A O 1
ATOM 826 N N . LYS A 1 102 ? -15.937 -6.382 16.721 1.00 97.88 102 LYS A N 1
ATOM 827 C CA . LYS A 1 102 ? -16.600 -7.656 17.039 1.00 97.88 102 LYS A CA 1
ATOM 828 C C . LYS A 1 102 ? -16.462 -7.987 18.523 1.00 97.88 102 LYS A C 1
ATOM 830 O O . LYS A 1 102 ? -17.464 -8.304 19.150 1.00 97.88 102 LYS A O 1
ATOM 835 N N . ARG A 1 103 ? -15.267 -7.834 19.103 1.00 97.19 103 ARG A N 1
ATOM 836 C CA . ARG A 1 103 ? -15.033 -8.039 20.540 1.00 97.19 103 ARG A CA 1
ATOM 837 C C . ARG A 1 103 ? -15.908 -7.117 21.391 1.00 97.19 103 ARG A C 1
ATOM 839 O O . ARG A 1 103 ? -16.571 -7.599 22.301 1.00 97.19 103 ARG A O 1
ATOM 846 N N . ARG A 1 104 ? -15.973 -5.823 21.055 1.00 97.12 104 ARG A N 1
ATOM 847 C CA . ARG A 1 104 ? -16.847 -4.854 21.738 1.00 97.12 104 ARG A CA 1
ATOM 848 C C . ARG A 1 104 ? -18.325 -5.212 21.618 1.00 97.12 104 ARG A C 1
ATOM 850 O O . ARG A 1 104 ? -19.062 -5.060 22.583 1.00 97.12 104 ARG A O 1
ATOM 857 N N . ARG A 1 105 ? -18.761 -5.704 20.454 1.00 96.94 105 ARG A N 1
ATOM 858 C CA . ARG A 1 105 ? -20.136 -6.178 20.264 1.00 96.94 105 ARG A CA 1
ATOM 859 C C . ARG A 1 105 ? -20.445 -7.367 21.175 1.00 96.94 105 ARG A C 1
ATOM 861 O O . ARG A 1 105 ? -21.421 -7.289 21.903 1.00 96.94 105 ARG A O 1
ATOM 868 N N . LEU A 1 106 ? -19.592 -8.392 21.186 1.00 96.06 106 LEU A N 1
ATOM 869 C CA . LEU A 1 106 ? -19.765 -9.573 22.040 1.00 96.06 106 LEU A CA 1
ATOM 870 C C . LEU A 1 106 ? -19.778 -9.206 23.530 1.00 96.06 106 LEU A C 1
ATOM 872 O O . LEU A 1 106 ? -20.557 -9.749 24.304 1.00 96.06 106 LEU A O 1
ATOM 876 N N . GLU A 1 107 ? -18.929 -8.268 23.950 1.00 95.19 107 GLU A N 1
ATOM 877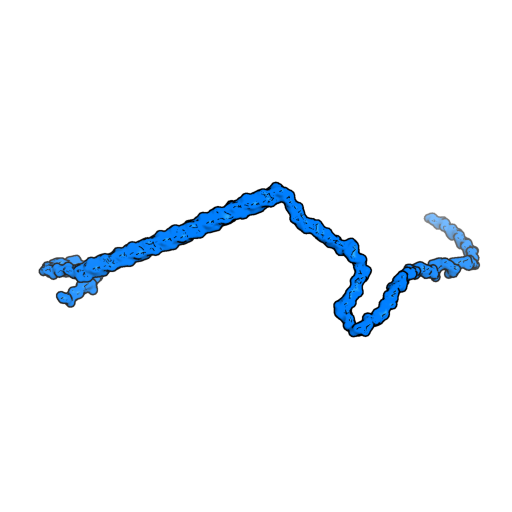 C CA . GLU A 1 107 ? -18.930 -7.782 25.330 1.00 95.19 107 GLU A CA 1
ATOM 878 C C . GLU A 1 107 ? -20.203 -6.992 25.663 1.00 95.19 107 GLU A C 1
ATOM 880 O O . GLU A 1 107 ? -20.764 -7.160 26.743 1.00 95.19 107 GLU A O 1
ATOM 885 N N . ASN A 1 108 ? -20.695 -6.171 24.734 1.00 93.44 108 ASN A N 1
ATOM 886 C CA . ASN A 1 108 ? -21.963 -5.465 24.898 1.00 93.44 108 ASN A CA 1
ATOM 887 C C . ASN A 1 108 ? -23.154 -6.427 24.932 1.00 93.44 108 ASN A C 1
ATOM 889 O O . ASN A 1 108 ? -24.063 -6.198 25.717 1.00 93.44 108 ASN A O 1
ATOM 893 N N . GLU A 1 109 ? -23.142 -7.495 24.134 1.00 91.69 109 GLU A N 1
ATOM 894 C CA . GLU A 1 109 ? -24.155 -8.556 24.163 1.00 91.69 109 GLU A CA 1
ATOM 895 C C . GLU A 1 109 ? -24.161 -9.255 25.528 1.00 91.69 109 GLU A C 1
ATOM 897 O O . GLU A 1 109 ? -25.206 -9.309 26.166 1.00 91.69 109 GLU A O 1
ATOM 902 N N . ARG A 1 110 ? -22.989 -9.653 26.048 1.00 92.06 110 ARG A N 1
ATOM 903 C CA . ARG A 1 110 ? -22.859 -10.214 27.409 1.00 92.06 110 ARG A CA 1
ATOM 904 C C . ARG A 1 110 ? -23.350 -9.252 28.493 1.00 92.06 110 ARG A C 1
ATOM 906 O O . ARG A 1 110 ? -24.005 -9.662 29.443 1.00 92.06 110 ARG A O 1
ATOM 913 N N . ARG A 1 111 ? -23.031 -7.958 28.381 1.00 88.38 111 ARG A N 1
ATOM 914 C CA . ARG A 1 111 ? -23.509 -6.937 29.331 1.00 88.38 111 ARG A CA 1
ATOM 915 C C . ARG A 1 111 ? -25.009 -6.679 29.209 1.00 88.38 111 ARG A C 1
ATOM 917 O O . ARG A 1 111 ? -25.627 -6.370 30.218 1.00 88.38 111 ARG A O 1
ATOM 924 N N . ALA A 1 112 ? -25.571 -6.769 28.006 1.00 86.06 112 ALA A N 1
ATOM 925 C CA . ALA A 1 112 ? -26.999 -6.602 27.756 1.00 86.06 112 ALA A CA 1
ATOM 926 C C . ALA A 1 112 ? -27.811 -7.810 28.238 1.00 86.06 112 ALA A C 1
ATOM 928 O O . ALA A 1 112 ? -28.938 -7.638 28.692 1.00 86.06 112 ALA A O 1
ATOM 929 N N . GLU A 1 113 ? -27.232 -9.010 28.168 1.00 83.56 113 GLU A N 1
ATOM 930 C CA . GLU A 1 113 ? -27.807 -10.227 28.742 1.00 83.56 113 GLU A CA 1
ATOM 931 C C . GLU A 1 113 ? -27.927 -10.129 30.270 1.00 83.56 113 GLU A C 1
ATOM 933 O O . GLU A 1 113 ? -28.919 -10.576 30.843 1.00 83.56 113 GLU A O 1
ATOM 938 N N . THR A 1 114 ? -26.973 -9.468 30.935 1.00 82.44 114 THR A N 1
ATOM 939 C CA . THR A 1 114 ? -27.070 -9.160 32.367 1.00 82.44 114 THR A CA 1
ATOM 940 C C . THR A 1 114 ? -28.204 -8.165 32.636 1.00 82.44 114 THR A C 1
ATOM 942 O O . THR A 1 114 ? -28.041 -6.946 32.557 1.00 82.44 114 THR A O 1
ATOM 945 N N . VAL A 1 115 ? -29.374 -8.686 33.006 1.00 81.69 115 VAL A N 1
ATOM 946 C CA . VAL A 1 115 ? -30.542 -7.876 33.369 1.00 81.69 115 VAL A CA 1
ATOM 947 C C . VAL A 1 115 ? -30.372 -7.282 34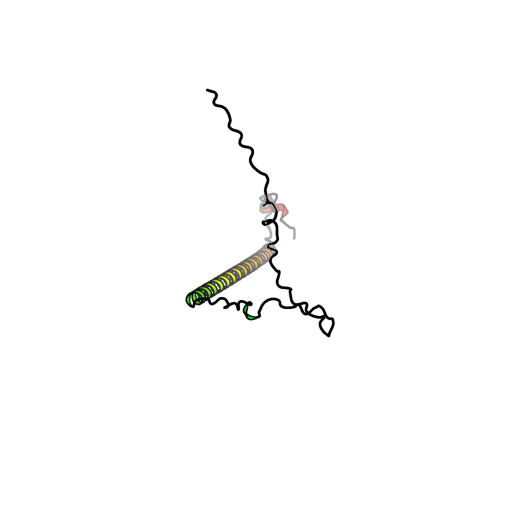.768 1.00 81.69 115 VAL A C 1
ATOM 949 O O . VAL A 1 115 ? -30.056 -7.981 35.730 1.00 81.69 115 VAL A O 1
ATOM 952 N N . VAL A 1 116 ? -30.655 -5.984 34.909 1.00 79.38 116 VAL A N 1
ATOM 953 C CA . VAL A 1 116 ? -30.775 -5.337 36.223 1.00 79.38 116 VAL A CA 1
ATOM 954 C C . VAL A 1 116 ? -32.213 -5.495 36.730 1.00 79.38 116 VAL A C 1
ATOM 956 O O . VAL A 1 116 ? -33.126 -4.910 36.140 1.00 79.38 116 VAL A O 1
ATOM 959 N N . PRO A 1 117 ? -32.452 -6.222 37.837 1.00 83.62 117 PRO A N 1
ATOM 960 C CA . PRO A 1 117 ? -33.795 -6.372 38.382 1.00 83.62 117 PRO A CA 1
ATOM 961 C C . PRO A 1 117 ? -34.309 -5.040 38.949 1.00 83.62 117 PRO A C 1
ATOM 963 O O . PRO A 1 117 ? -33.692 -4.424 39.827 1.00 83.62 117 PRO A O 1
ATOM 966 N N . ILE A 1 118 ? -35.475 -4.589 38.478 1.00 84.75 118 ILE A N 1
ATOM 967 C CA . ILE A 1 118 ? -36.121 -3.363 38.964 1.00 84.75 118 ILE A CA 1
ATOM 968 C C . ILE A 1 118 ? -36.983 -3.705 40.180 1.00 84.75 118 ILE A C 1
ATOM 970 O O . ILE A 1 118 ? -38.140 -4.087 40.054 1.00 84.75 118 ILE A O 1
ATOM 974 N N . LYS A 1 119 ? -36.418 -3.535 41.378 1.00 85.88 119 LYS A N 1
ATOM 975 C CA . LYS A 1 119 ? -37.108 -3.849 42.644 1.00 85.88 119 LYS A CA 1
ATOM 976 C C . LYS A 1 119 ? -38.111 -2.778 43.096 1.00 85.88 119 LYS A C 1
ATOM 978 O O . LYS A 1 119 ? -39.041 -3.076 43.830 1.00 85.88 119 LYS A O 1
ATOM 983 N N . ASN A 1 120 ? -37.918 -1.518 42.695 1.00 91.50 120 ASN A N 1
ATOM 984 C CA . ASN A 1 120 ? -38.729 -0.391 43.172 1.00 91.50 120 ASN A CA 1
ATOM 985 C C . ASN A 1 120 ? -39.708 0.107 42.097 1.00 91.50 120 ASN A C 1
ATOM 987 O O . ASN A 1 120 ? -39.290 0.603 41.048 1.00 91.50 120 ASN A O 1
ATOM 991 N N . MET A 1 121 ? -41.004 0.083 42.418 1.00 87.38 121 MET A N 1
ATOM 992 C CA . MET A 1 121 ? -42.097 0.521 41.543 1.00 87.38 121 MET A CA 1
ATOM 993 C C . MET A 1 121 ? -42.061 2.007 41.163 1.00 87.38 121 MET A C 1
ATOM 995 O O . MET A 1 121 ? -42.507 2.376 40.076 1.00 87.38 121 MET A O 1
ATOM 999 N N . MET A 1 122 ? -41.485 2.875 41.997 1.00 91.81 122 MET A N 1
ATOM 1000 C CA . MET A 1 122 ? -41.337 4.299 41.678 1.00 91.81 122 MET A CA 1
ATOM 1001 C C . MET A 1 122 ? -40.374 4.537 40.515 1.00 91.81 122 MET A C 1
ATOM 1003 O O . MET A 1 122 ? -40.499 5.544 39.821 1.00 91.81 122 MET A O 1
ATOM 1007 N N . LYS A 1 123 ? -39.440 3.609 40.258 1.00 87.00 123 LYS A N 1
ATOM 1008 C CA . LYS A 1 123 ? -38.555 3.703 39.091 1.00 87.00 123 LYS A CA 1
ATOM 1009 C C . LYS A 1 123 ? -39.336 3.511 37.792 1.00 87.00 123 LYS A C 1
ATOM 1011 O O . LYS A 1 123 ? -39.135 4.295 36.876 1.00 87.00 123 LYS A O 1
ATOM 1016 N N . LEU A 1 124 ? -40.284 2.572 37.739 1.00 88.44 124 LEU A N 1
ATOM 1017 C CA . LEU A 1 124 ? -41.131 2.345 36.557 1.00 88.44 124 LEU A CA 1
ATOM 1018 C C . LEU A 1 124 ? -41.981 3.571 36.207 1.00 88.44 124 LEU A C 1
ATOM 1020 O O . LEU A 1 124 ? -42.073 3.946 35.043 1.00 88.44 124 LEU A O 1
ATOM 1024 N N . LYS A 1 125 ? -42.543 4.242 37.218 1.00 90.19 125 LYS A N 1
ATOM 1025 C CA . LYS A 1 125 ? -43.382 5.436 37.021 1.00 90.19 125 LYS A CA 1
ATOM 1026 C C . LYS A 1 125 ? -42.604 6.663 36.524 1.00 90.19 125 LYS A C 1
ATOM 1028 O O . LYS A 1 125 ? -43.202 7.549 35.928 1.00 90.19 125 LYS A O 1
ATOM 1033 N N . LYS A 1 126 ? -41.288 6.720 36.762 1.00 91.56 126 LYS A N 1
ATOM 1034 C CA . LYS A 1 126 ? -40.413 7.827 36.330 1.00 91.56 126 LYS A CA 1
ATOM 1035 C C . LYS A 1 126 ? -39.845 7.649 34.918 1.00 91.56 126 LYS A C 1
ATOM 1037 O O . LYS A 1 126 ? -39.298 8.601 34.366 1.00 91.56 126 LYS A O 1
ATOM 1042 N N . LEU A 1 127 ? -39.921 6.446 34.347 1.00 91.81 127 LEU A N 1
ATOM 1043 C CA . LEU A 1 127 ? -39.338 6.158 33.038 1.00 91.81 127 LEU A CA 1
ATOM 1044 C C . LEU A 1 127 ? -40.153 6.775 31.899 1.00 91.81 127 LEU A C 1
ATOM 1046 O O . LEU A 1 127 ? -41.378 6.886 31.958 1.00 91.81 127 LEU A O 1
ATOM 1050 N N . LYS A 1 128 ? -39.460 7.131 30.813 1.00 94.44 128 LYS A N 1
ATOM 1051 C CA . LYS A 1 128 ? -40.107 7.600 29.583 1.00 94.44 128 LYS A CA 1
ATOM 1052 C C . LYS A 1 128 ? -40.835 6.448 28.889 1.00 94.44 128 LYS A C 1
ATOM 1054 O O . LYS A 1 128 ? -40.414 5.293 28.943 1.00 94.44 128 LYS A O 1
ATOM 1059 N N . ARG A 1 129 ? -41.886 6.782 28.134 1.00 93.25 129 ARG A N 1
ATOM 1060 C CA . ARG A 1 129 ? -42.742 5.803 27.436 1.00 93.25 129 ARG A CA 1
ATOM 1061 C C . ARG A 1 129 ? -41.986 4.912 26.439 1.00 93.25 129 ARG A C 1
ATOM 1063 O O . ARG A 1 129 ? -42.423 3.798 26.188 1.00 93.25 129 ARG A O 1
ATOM 1070 N N . SER A 1 130 ? -40.852 5.371 25.905 1.00 92.00 130 SER A N 1
ATOM 1071 C CA . SER A 1 130 ? -39.956 4.575 25.055 1.00 92.00 130 SER A CA 1
ATOM 1072 C C . SER A 1 130 ? -39.156 3.525 25.831 1.00 92.00 130 SER A C 1
ATOM 1074 O O . SER A 1 130 ? -39.027 2.404 25.359 1.00 92.00 130 SER A O 1
ATOM 1076 N N . GLN A 1 131 ? -38.670 3.854 27.031 1.00 88.69 131 GLN A N 1
ATOM 1077 C CA . GLN A 1 131 ? -37.871 2.952 27.872 1.00 88.69 131 GLN A CA 1
ATOM 1078 C C . GLN A 1 131 ? -38.716 1.812 28.444 1.00 88.69 131 GLN A C 1
ATOM 1080 O O . GLN A 1 131 ? -38.241 0.687 28.552 1.00 88.69 131 GLN A O 1
ATOM 1085 N N . LEU A 1 132 ? -39.989 2.086 28.745 1.00 90.06 132 LEU A N 1
ATOM 1086 C CA . LEU A 1 132 ? -40.944 1.068 29.191 1.00 90.06 132 LEU A CA 1
ATOM 1087 C C . LEU A 1 132 ? -41.160 -0.047 28.152 1.00 90.06 132 LEU A C 1
ATOM 1089 O O . LEU A 1 132 ? -41.459 -1.168 28.543 1.00 90.06 132 LEU A O 1
ATOM 1093 N N . ARG A 1 133 ? -40.979 0.231 26.849 1.00 89.50 133 ARG A N 1
ATOM 1094 C CA . ARG A 1 133 ? -41.119 -0.771 25.771 1.00 89.50 133 ARG A CA 1
ATOM 1095 C C . ARG A 1 133 ? -39.972 -1.783 25.735 1.00 89.50 133 ARG A C 1
ATOM 1097 O O . ARG A 1 133 ? -40.132 -2.842 25.148 1.00 89.50 133 ARG A O 1
ATOM 1104 N N . THR A 1 134 ? -38.826 -1.449 26.326 1.00 85.81 134 THR A N 1
ATOM 1105 C CA . THR A 1 134 ? -37.627 -2.302 26.351 1.00 85.81 134 THR A CA 1
ATOM 1106 C C . THR A 1 134 ? -37.615 -3.255 27.551 1.00 85.81 134 THR A C 1
ATOM 1108 O O . THR A 1 134 ? -36.808 -4.176 27.596 1.00 85.81 134 TH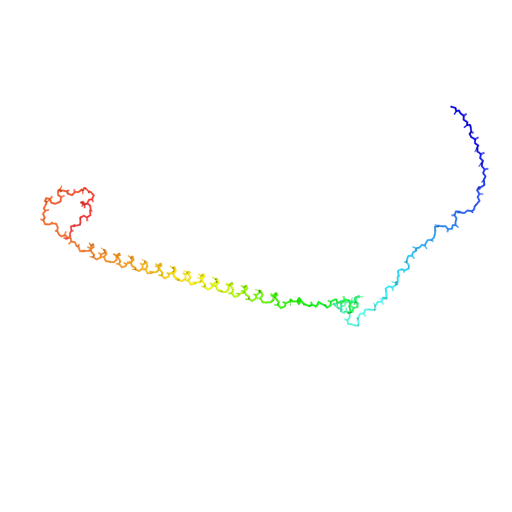R A O 1
ATOM 1111 N N . ILE A 1 135 ? -38.486 -3.044 28.544 1.00 86.88 135 ILE A N 1
ATOM 1112 C CA . ILE A 1 135 ? -38.535 -3.872 29.752 1.00 86.88 135 ILE A CA 1
ATOM 1113 C C . ILE A 1 135 ? -39.265 -5.178 29.435 1.00 86.88 135 ILE A C 1
ATOM 1115 O O . ILE A 1 135 ? -40.463 -5.178 29.160 1.00 86.88 135 ILE A O 1
ATOM 1119 N N . GLU A 1 136 ? -38.549 -6.292 29.532 1.00 82.50 136 GLU A N 1
ATOM 1120 C CA . GLU A 1 136 ? -39.122 -7.635 29.451 1.00 82.50 136 GLU A CA 1
ATOM 1121 C C . GLU A 1 136 ? -39.478 -8.146 30.852 1.00 82.50 136 GLU A C 1
ATOM 1123 O O . GLU A 1 136 ? -38.730 -7.930 31.808 1.00 82.50 136 GLU A O 1
ATOM 1128 N N . LYS A 1 137 ? -40.618 -8.833 30.978 1.00 81.38 137 LYS A N 1
ATOM 1129 C CA . LYS A 1 137 ? -40.970 -9.582 32.190 1.00 81.38 137 LYS A CA 1
ATOM 1130 C C . LYS A 1 137 ? -40.362 -10.980 32.046 1.00 81.38 137 LYS A C 1
ATOM 1132 O O . LYS A 1 137 ? -40.808 -11.723 31.177 1.00 81.38 137 LYS A O 1
ATOM 1137 N N . ARG A 1 138 ? -39.327 -11.280 32.828 1.00 72.62 138 ARG A N 1
ATOM 1138 C CA . ARG A 1 138 ? -38.603 -12.560 32.853 1.00 72.62 138 ARG A CA 1
ATOM 1139 C C . ARG A 1 138 ? -38.596 -13.097 34.275 1.00 72.62 138 ARG A C 1
ATOM 1141 O O . ARG A 1 138 ? -38.548 -12.239 35.189 1.00 72.62 138 ARG A O 1
#

Secondary structure (DSSP, 8-state):
-------------S-SSSS-------------PPPPTT--TTS----S-GGGS----TT---HHHHHHHHHHHHHHHHHHHHHHHHHHHHHHHHHHH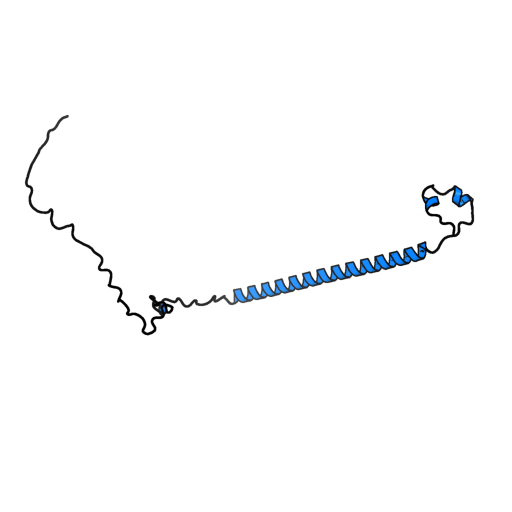HHHHHHHHHHHHHHHHS------HHHHHHS-TTGGGG----

Organism: Echinococcus granulosus (NCBI:txid6210)

Radius of gyration: 52.62 Å; chains: 1; bounding box: 69×85×143 Å

Sequence (138 aa):
MVVCARVSRGLLGFRVISLIMNEFPMTKTAAIRGKPKSGRVWKTVRKQRYSSIRKDTGLRTTWEKKMLLKEERKQRCLDEANRREARACAKKARRLATEERKRRRLENERRAETVVPIKNMMKLKKLKRSQLRTIEKR